Protein AF-A0A5K0YRC0-F1 (afdb_monomer)

Nearest PDB structures (foldseek):
  1fxk-assembly1_B  TM=6.749E-01  e=2.556E+00  Methanothermobacter thermautotrophicus
  2zdi-assembly1_B-2  TM=4.888E-01  e=3.653E+00  Pyrococcus horikoshii
  7wu7-assembly1_1  TM=3.846E-01  e=2.948E+00  Homo sapiens
  6nr8-assembly1_1  TM=4.194E-01  e=3.924E+00  Homo sapiens
  2zqm-assembly1_A  TM=4.187E-01  e=7.465E+00  Thermococcus sp. JCM 11816

Secondary structure (DSSP, 8-state):
--HHHHHHHHHHHHHHHHHHTTGGGTT-SEEEEEETTEEEEEEHHHHHHHH-

Solvent-accessible surface area (backbone atoms only — not comparable to full-atom values): 3189 Å² total; per-residue (Å²): 143,66,66,71,59,58,53,50,50,53,53,49,54,51,52,50,49,32,54,76,71,25,63,73,32,75,74,43,72,50,38,85,47,74,56,97,88,44,79,44,80,43,39,58,69,62,54,51,66,70,75,106

Structure (mmCIF, N/CA/C/O backbone):
data_AF-A0A5K0YRC0-F1
#
_entry.id   AF-A0A5K0YRC0-F1
#
loop_
_atom_site.group_PDB
_atom_site.id
_atom_site.type_symbol
_atom_site.label_atom_id
_atom_site.label_alt_id
_atom_site.label_comp_id
_atom_site.label_asym_id
_atom_site.label_entity_id
_atom_site.label_seq_id
_atom_site.pdbx_PDB_ins_code
_atom_site.Cartn_x
_atom_site.Cartn_y
_atom_site.Cartn_z
_atom_site.occupancy
_atom_site.B_iso_or_equiv
_atom_site.auth_seq_id
_atom_site.auth_comp_id
_atom_site.auth_asym_id
_atom_site.auth_atom_id
_atom_site.pdbx_PDB_model_num
ATOM 1 N N . LYS A 1 1 ? -14.376 -7.198 24.173 1.00 54.12 1 LYS A N 1
ATOM 2 C CA . LYS A 1 1 ? -13.936 -7.640 22.824 1.00 54.12 1 LYS A CA 1
ATOM 3 C C . LYS A 1 1 ? -14.611 -6.737 21.789 1.00 54.12 1 LYS A C 1
ATOM 5 O O . LYS A 1 1 ? -15.787 -6.939 21.547 1.00 54.12 1 LYS A O 1
ATOM 10 N N . CYS A 1 2 ? -13.905 -5.720 21.280 1.00 57.47 2 CYS A N 1
ATOM 11 C CA . CYS A 1 2 ? -14.357 -4.837 20.182 1.00 57.47 2 CYS A CA 1
ATOM 12 C C . CYS A 1 2 ? -13.181 -4.085 19.506 1.00 57.47 2 CYS A C 1
ATOM 14 O O . CYS A 1 2 ? -13.244 -3.798 18.319 1.00 57.47 2 CYS A O 1
ATOM 16 N N . GLY A 1 3 ? -12.052 -3.877 20.206 1.00 63.03 3 GLY A N 1
ATOM 17 C CA . GLY A 1 3 ? -10.926 -3.068 19.696 1.00 63.03 3 GLY A CA 1
ATOM 18 C C . GLY A 1 3 ? -10.257 -3.538 18.395 1.00 63.03 3 GLY A C 1
ATOM 19 O O . GLY A 1 3 ? -9.705 -2.727 17.665 1.00 63.03 3 GLY A O 1
ATOM 20 N N . ARG A 1 4 ? -10.373 -4.822 18.026 1.00 80.69 4 ARG A N 1
ATOM 21 C CA . ARG A 1 4 ? -9.734 -5.348 16.805 1.00 80.69 4 ARG A CA 1
ATOM 22 C C . ARG A 1 4 ? -10.309 -4.742 15.517 1.00 80.69 4 ARG A C 1
ATOM 24 O O . ARG A 1 4 ? -9.588 -4.635 14.534 1.00 80.69 4 ARG A O 1
ATOM 31 N N . VAL A 1 5 ? -11.588 -4.360 15.516 1.00 87.19 5 VAL A N 1
ATOM 32 C CA . VAL A 1 5 ? -12.239 -3.748 14.344 1.00 87.19 5 VAL A CA 1
ATOM 33 C C . VAL A 1 5 ? -11.790 -2.298 14.182 1.00 87.19 5 VAL A C 1
ATOM 35 O O . VAL A 1 5 ? -11.437 -1.888 13.081 1.00 87.19 5 VAL A O 1
ATOM 38 N N . GLU A 1 6 ? -11.735 -1.540 15.275 1.00 88.81 6 GLU A N 1
ATOM 39 C CA . GLU A 1 6 ? -11.253 -0.153 15.274 1.00 88.81 6 GLU A CA 1
ATOM 40 C C . GLU A 1 6 ? -9.780 -0.075 14.855 1.00 88.81 6 GLU A C 1
ATOM 42 O O . GLU A 1 6 ? -9.429 0.713 13.980 1.00 88.81 6 GLU A O 1
ATOM 47 N N . GLU A 1 7 ? -8.935 -0.970 15.372 1.00 90.44 7 GLU A N 1
ATOM 48 C CA . GLU A 1 7 ? -7.535 -1.095 14.947 1.00 90.44 7 GLU A CA 1
ATOM 49 C C . GLU A 1 7 ? -7.408 -1.412 13.450 1.00 90.44 7 GLU A C 1
ATOM 51 O O . GLU A 1 7 ? -6.557 -0.854 12.755 1.00 90.44 7 GLU A O 1
ATOM 56 N N . GLN A 1 8 ? -8.266 -2.293 12.922 1.00 89.75 8 GLN A N 1
ATOM 57 C CA . GLN A 1 8 ? -8.286 -2.605 11.493 1.00 89.75 8 GLN A CA 1
ATOM 58 C C . GLN A 1 8 ? -8.717 -1.402 10.649 1.00 89.75 8 GLN A C 1
ATOM 60 O O . GLN A 1 8 ? -8.126 -1.173 9.592 1.00 89.75 8 GLN A O 1
ATOM 65 N N . ILE A 1 9 ? -9.698 -0.625 11.114 1.00 91.12 9 I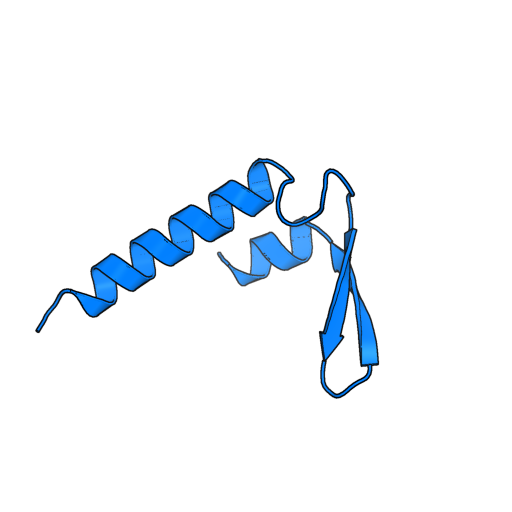LE A N 1
ATOM 66 C CA . ILE A 1 9 ? -10.158 0.601 10.453 1.00 91.12 9 ILE A CA 1
ATOM 67 C C . ILE A 1 9 ? -9.036 1.642 10.414 1.00 91.12 9 ILE A C 1
ATOM 69 O O . ILE A 1 9 ? -8.763 2.201 9.351 1.00 91.12 9 ILE A O 1
ATOM 73 N N . GLU A 1 10 ? -8.351 1.877 11.533 1.00 93.44 10 GLU A N 1
ATOM 74 C CA . GLU A 1 10 ? -7.246 2.839 11.591 1.00 93.44 10 GLU A CA 1
ATOM 75 C C . GLU A 1 10 ? -6.072 2.412 10.702 1.00 93.44 10 GLU A C 1
ATOM 77 O O . GLU A 1 10 ? -5.537 3.222 9.940 1.00 93.44 10 GLU A O 1
ATOM 82 N N . LEU A 1 11 ? -5.743 1.118 10.678 1.00 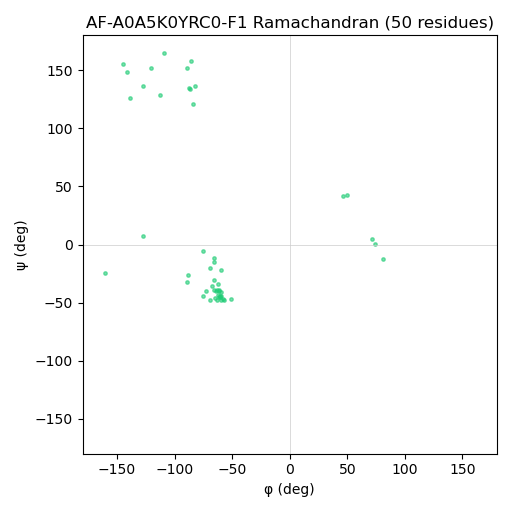91.75 11 LEU A N 1
ATOM 83 C CA . LEU A 1 11 ? -4.728 0.583 9.771 1.00 91.75 11 LEU A CA 1
ATOM 84 C C . LEU A 1 11 ? -5.104 0.788 8.293 1.00 91.75 11 LEU A C 1
ATOM 86 O O . LEU A 1 11 ? -4.242 1.090 7.463 1.00 91.75 11 LEU A O 1
ATOM 90 N N . LEU A 1 12 ? -6.380 0.616 7.945 1.00 91.31 12 LEU A N 1
ATOM 91 C CA . LEU A 1 12 ? -6.896 0.851 6.594 1.00 91.31 12 LEU A CA 1
ATOM 92 C C . LEU A 1 12 ? -6.791 2.329 6.200 1.00 91.31 12 LEU A C 1
ATOM 94 O O . LEU A 1 12 ? -6.271 2.636 5.125 1.00 91.31 12 LEU A O 1
ATOM 98 N N . LYS A 1 13 ? -7.197 3.245 7.086 1.00 91.94 13 LYS A N 1
ATOM 99 C CA . LYS A 1 13 ? -7.071 4.694 6.869 1.00 91.94 13 LYS A CA 1
ATOM 100 C C . LYS A 1 13 ? -5.616 5.112 6.665 1.00 91.94 13 LYS A C 1
ATOM 102 O O . LYS A 1 13 ? -5.321 5.854 5.727 1.00 91.94 13 LYS A O 1
ATOM 107 N N . GLN A 1 14 ? -4.696 4.602 7.486 1.00 92.06 14 GLN A N 1
ATOM 108 C CA . GLN A 1 14 ? -3.268 4.896 7.358 1.00 92.06 14 GLN A CA 1
ATOM 109 C C . GLN A 1 14 ? -2.710 4.417 6.010 1.00 92.06 14 GLN A C 1
ATOM 111 O O . GLN A 1 14 ? -2.017 5.173 5.329 1.00 92.06 14 GLN A O 1
ATOM 116 N N . LYS A 1 15 ? -3.054 3.195 5.579 1.00 90.75 15 LYS A N 1
ATOM 117 C CA . LYS A 1 15 ? -2.628 2.656 4.276 1.00 90.75 15 LYS A CA 1
ATOM 118 C C . LYS A 1 15 ? -3.121 3.508 3.111 1.00 90.75 15 LYS A C 1
ATOM 120 O O . LYS A 1 15 ? -2.333 3.820 2.223 1.00 90.75 15 LYS A O 1
ATOM 125 N N . LEU A 1 16 ? -4.393 3.912 3.125 1.00 90.12 16 LEU A N 1
ATOM 126 C CA . LEU A 1 16 ? -4.943 4.802 2.100 1.00 90.12 16 LEU A CA 1
ATOM 127 C C . LEU A 1 16 ? -4.201 6.141 2.076 1.00 90.12 16 LEU A C 1
ATOM 129 O O . LEU A 1 16 ? -3.809 6.596 1.003 1.00 90.12 16 LEU A O 1
ATOM 133 N N . ARG A 1 17 ? -3.930 6.736 3.244 1.00 91.19 17 ARG A N 1
ATOM 134 C CA . ARG A 1 17 ? -3.186 7.998 3.352 1.00 91.19 17 ARG A CA 1
ATOM 135 C C . ARG A 1 17 ? -1.804 7.908 2.703 1.00 91.19 17 ARG A C 1
ATOM 137 O O . ARG A 1 17 ? -1.474 8.758 1.883 1.00 91.19 17 ARG A O 1
ATOM 144 N N . MET A 1 18 ? -1.045 6.854 2.999 1.00 89.44 18 MET A N 1
ATOM 145 C CA . MET A 1 18 ? 0.284 6.635 2.413 1.00 89.44 18 MET A CA 1
ATOM 146 C C . MET A 1 18 ? 0.238 6.452 0.888 1.00 89.44 18 MET A C 1
ATOM 148 O O . MET A 1 18 ? 1.169 6.851 0.189 1.00 89.44 18 MET A O 1
ATOM 152 N N . ILE A 1 19 ? -0.829 5.840 0.357 1.00 87.75 19 ILE A N 1
ATOM 153 C CA . ILE A 1 19 ? -1.024 5.687 -1.092 1.00 87.75 19 ILE A CA 1
ATOM 154 C C . ILE A 1 19 ? -1.317 7.048 -1.735 1.00 87.75 19 ILE A C 1
ATOM 156 O O . ILE A 1 19 ? -0.666 7.400 -2.717 1.00 87.75 19 ILE A O 1
ATOM 160 N N . TYR A 1 20 ? -2.238 7.836 -1.169 1.00 85.81 20 TYR A N 1
ATOM 161 C CA . TYR A 1 20 ? -2.602 9.155 -1.702 1.00 85.81 20 TYR A CA 1
ATOM 162 C C . TYR A 1 20 ? -1.480 10.191 -1.588 1.00 85.81 20 TYR A C 1
ATOM 164 O O . TYR A 1 20 ? -1.309 10.999 -2.495 1.00 85.81 20 TYR A O 1
ATOM 172 N N . GLN A 1 21 ? -0.692 10.156 -0.512 1.00 87.12 21 GLN A N 1
ATOM 173 C CA . GLN A 1 21 ? 0.472 11.033 -0.335 1.00 87.12 21 GLN A CA 1
ATOM 174 C C . GLN A 1 21 ? 1.677 10.604 -1.189 1.00 87.12 21 GLN A C 1
ATOM 176 O O . GLN A 1 21 ? 2.689 11.295 -1.220 1.00 87.12 21 GLN A O 1
ATOM 181 N N . GLY A 1 22 ? 1.594 9.463 -1.884 1.00 84.06 22 GLY A N 1
ATOM 182 C CA . GLY A 1 22 ? 2.683 8.932 -2.703 1.00 84.06 22 GLY A CA 1
ATOM 183 C C . GLY A 1 22 ? 3.841 8.330 -1.899 1.00 84.06 22 GLY A C 1
ATOM 184 O O . GLY A 1 22 ? 4.789 7.821 -2.499 1.00 84.06 22 GLY A O 1
ATOM 185 N N . GLU A 1 23 ? 3.759 8.323 -0.565 1.00 87.50 23 GLU A N 1
ATOM 186 C CA . GLU A 1 23 ? 4.763 7.747 0.337 1.00 87.50 23 GLU A CA 1
ATOM 187 C C . GLU A 1 23 ? 4.936 6.244 0.097 1.00 87.50 23 GLU A C 1
ATOM 189 O O . GLU A 1 23 ? 6.054 5.743 0.050 1.00 87.50 23 GLU A O 1
ATOM 194 N N . ALA A 1 24 ? 3.842 5.520 -0.164 1.00 86.25 24 ALA A N 1
ATOM 195 C CA . ALA A 1 24 ? 3.884 4.080 -0.429 1.00 86.25 24 ALA A CA 1
ATOM 196 C C . ALA A 1 24 ? 4.616 3.704 -1.737 1.00 86.25 24 ALA A C 1
ATOM 198 O O . ALA A 1 24 ? 4.888 2.524 -1.978 1.00 86.25 24 ALA A O 1
ATOM 199 N N . PHE A 1 25 ? 4.907 4.688 -2.591 1.00 90.00 25 PHE A N 1
ATOM 200 C CA . PHE A 1 25 ? 5.551 4.513 -3.890 1.00 90.00 25 PHE A CA 1
ATOM 201 C C . PHE A 1 25 ? 6.783 5.418 -4.067 1.00 90.00 25 PHE A C 1
ATOM 203 O O . PHE A 1 25 ? 7.344 5.473 -5.161 1.00 90.00 25 PHE A O 1
ATOM 210 N N . ASN A 1 26 ? 7.223 6.123 -3.017 1.00 86.75 26 ASN A N 1
ATOM 211 C CA . ASN A 1 26 ? 8.302 7.118 -3.058 1.00 86.75 26 ASN A CA 1
ATOM 212 C C . ASN A 1 26 ? 8.125 8.143 -4.198 1.00 86.75 26 ASN A C 1
ATOM 214 O O . ASN A 1 26 ? 9.065 8.424 -4.942 1.00 86.75 26 ASN A O 1
ATOM 218 N N . GLY A 1 27 ? 6.895 8.626 -4.399 1.00 84.94 27 GLY A N 1
ATOM 219 C CA . GLY A 1 27 ? 6.553 9.569 -5.470 1.00 84.94 27 GLY A CA 1
ATOM 220 C C . GLY A 1 27 ? 6.551 8.976 -6.887 1.00 84.94 27 GLY A C 1
ATOM 221 O O . GLY A 1 27 ? 6.354 9.708 -7.854 1.00 84.94 27 GLY A O 1
ATOM 222 N N . LYS A 1 28 ? 6.757 7.662 -7.044 1.00 90.38 28 LYS A N 1
ATOM 223 C CA . LYS A 1 28 ? 6.710 6.981 -8.345 1.00 90.38 28 LYS A CA 1
ATOM 224 C C . LYS A 1 28 ? 5.288 6.506 -8.665 1.00 90.38 28 LYS A C 1
ATOM 226 O O . LYS A 1 28 ? 4.539 6.148 -7.762 1.00 90.38 28 LYS A O 1
ATOM 231 N N . PRO A 1 29 ? 4.912 6.398 -9.950 1.00 88.12 29 PRO A N 1
ATOM 232 C CA . PRO A 1 29 ? 3.600 5.871 -10.340 1.00 88.12 29 PRO A CA 1
ATOM 233 C C . PRO A 1 29 ? 3.442 4.362 -10.072 1.00 88.12 29 PRO A C 1
ATOM 235 O O . PRO A 1 29 ? 2.321 3.850 -10.010 1.00 88.12 29 PRO A O 1
ATOM 238 N N . THR A 1 30 ? 4.560 3.640 -9.924 1.00 93.06 30 THR A N 1
ATOM 239 C CA . THR A 1 30 ? 4.599 2.186 -9.725 1.00 93.06 30 THR A CA 1
ATOM 240 C C . THR A 1 30 ? 5.679 1.777 -8.726 1.00 93.06 30 THR A C 1
ATOM 242 O O . THR A 1 30 ? 6.756 2.375 -8.702 1.00 93.06 30 THR A O 1
ATOM 245 N N . LYS A 1 31 ? 5.437 0.699 -7.975 1.00 93.44 31 LYS A N 1
ATOM 246 C CA . LYS A 1 31 ? 6.409 0.046 -7.083 1.00 93.44 31 LYS A CA 1
ATOM 247 C C . LYS A 1 31 ? 6.625 -1.406 -7.496 1.00 93.44 31 LYS A C 1
ATOM 249 O O . LYS A 1 31 ? 5.724 -2.039 -8.039 1.00 93.44 31 LYS A O 1
ATOM 254 N N . THR A 1 32 ? 7.801 -1.954 -7.215 1.00 92.75 32 THR A N 1
ATOM 255 C CA . THR A 1 32 ? 8.065 -3.381 -7.436 1.00 92.75 32 THR A CA 1
ATOM 256 C C . THR A 1 32 ? 7.567 -4.181 -6.239 1.00 92.75 32 THR A C 1
ATOM 258 O O . THR A 1 32 ? 8.036 -3.981 -5.121 1.00 92.75 32 THR A O 1
ATOM 261 N N . ALA A 1 33 ? 6.651 -5.112 -6.474 1.00 91.06 33 ALA A N 1
ATOM 262 C CA . ALA A 1 33 ? 6.177 -6.077 -5.492 1.00 91.06 33 ALA A CA 1
ATOM 263 C C . ALA A 1 33 ? 6.680 -7.487 -5.830 1.00 91.06 33 ALA A C 1
ATOM 265 O O . ALA A 1 33 ? 7.154 -7.755 -6.940 1.00 91.06 33 ALA A O 1
ATOM 266 N N . ARG A 1 34 ? 6.594 -8.400 -4.854 1.00 94.44 34 ARG A N 1
ATOM 267 C CA . ARG A 1 34 ? 6.891 -9.821 -5.056 1.00 94.44 34 ARG A CA 1
ATOM 268 C C . ARG A 1 34 ? 5.760 -10.715 -4.578 1.00 94.44 34 ARG A C 1
ATOM 270 O O . ARG A 1 34 ? 5.235 -10.517 -3.490 1.00 94.44 34 ARG A O 1
ATOM 277 N N . SER A 1 35 ? 5.438 -11.717 -5.390 1.00 90.94 35 SER A N 1
ATOM 278 C CA . SER A 1 35 ? 4.437 -12.746 -5.103 1.00 90.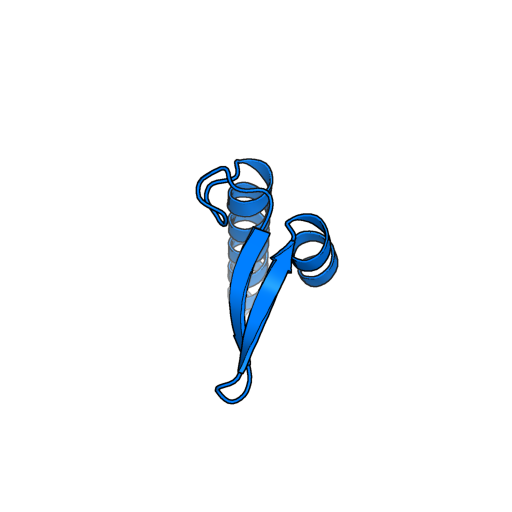94 35 SER A CA 1
ATOM 279 C C . SER A 1 35 ? 5.000 -14.078 -5.563 1.00 90.94 35 SER A C 1
ATOM 281 O O . SER A 1 35 ? 5.481 -14.187 -6.692 1.00 90.94 35 SER A O 1
ATOM 283 N N . HIS A 1 36 ? 5.028 -15.058 -4.659 1.00 92.94 36 HIS A N 1
ATOM 284 C C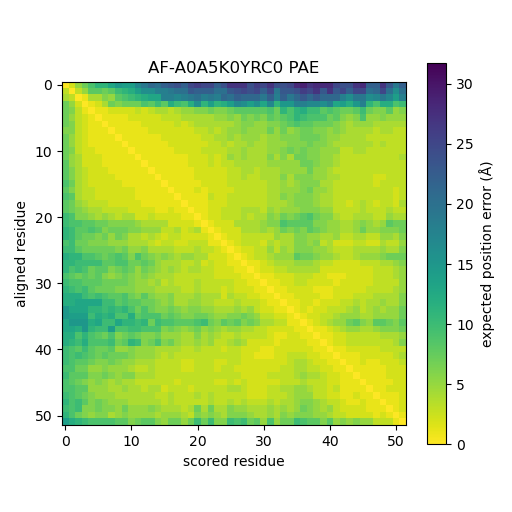A . HIS A 1 36 ? 5.617 -16.381 -4.898 1.00 92.94 36 HIS A CA 1
ATOM 285 C C . HIS A 1 36 ? 7.007 -16.318 -5.570 1.00 92.94 36 HIS A C 1
ATOM 287 O O . HIS A 1 36 ? 7.299 -17.044 -6.514 1.00 92.94 36 HIS A O 1
ATOM 293 N N . GLY A 1 37 ? 7.853 -15.375 -5.132 1.00 94.50 37 GLY A N 1
ATOM 294 C CA . GLY A 1 37 ? 9.206 -15.170 -5.665 1.00 94.50 37 GLY A CA 1
ATOM 295 C C . GLY A 1 37 ? 9.299 -14.371 -6.974 1.00 94.50 37 GLY A C 1
ATOM 296 O O . 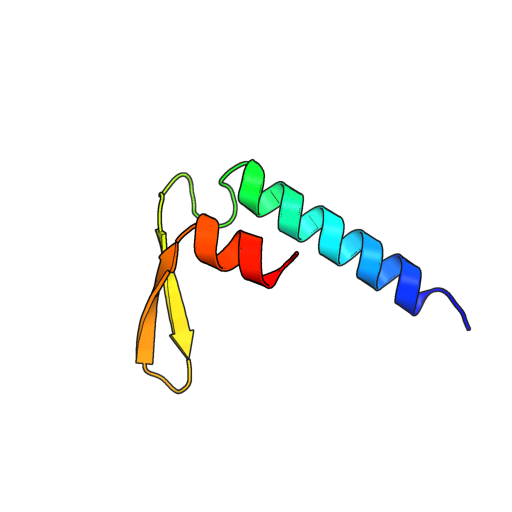GLY A 1 37 ? 10.385 -13.900 -7.314 1.00 94.50 37 GLY A O 1
ATOM 297 N N . LYS A 1 38 ? 8.189 -14.126 -7.677 1.00 95.25 38 LYS A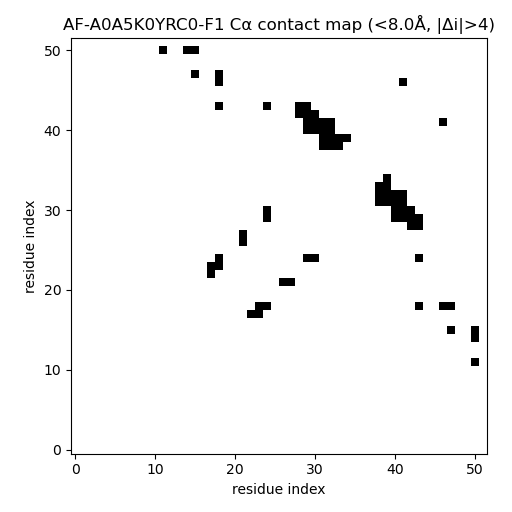 N 1
ATOM 298 C CA . LYS A 1 38 ? 8.168 -13.355 -8.929 1.00 95.25 38 LYS A CA 1
ATOM 299 C C . LYS A 1 38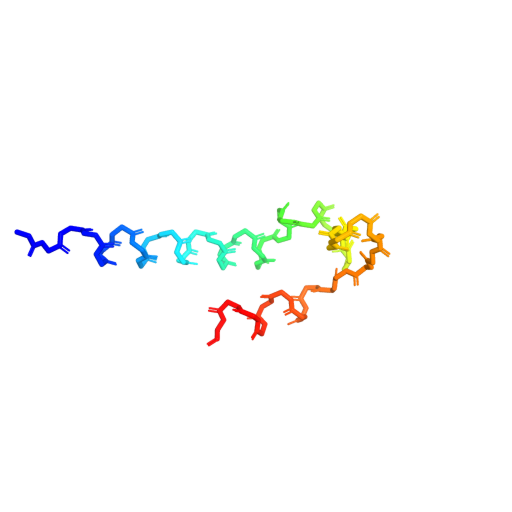 ? 8.045 -11.860 -8.654 1.00 95.25 38 LYS A C 1
ATOM 301 O O . LYS A 1 38 ? 7.223 -11.445 -7.839 1.00 95.25 38 LYS A O 1
ATOM 306 N N . LYS A 1 39 ? 8.864 -11.053 -9.337 1.00 96.19 39 LYS A N 1
ATOM 307 C CA . LYS A 1 39 ? 8.783 -9.584 -9.317 1.00 96.19 39 LYS A CA 1
ATOM 308 C C . LYS A 1 39 ? 7.713 -9.114 -10.297 1.00 96.19 39 LYS A C 1
ATOM 310 O O . LYS A 1 39 ? 7.671 -9.594 -11.424 1.00 96.19 39 LYS A O 1
ATOM 315 N N . PHE A 1 40 ? 6.900 -8.153 -9.884 1.00 93.75 40 PHE A N 1
ATOM 316 C CA . PHE A 1 40 ? 5.950 -7.463 -10.752 1.00 93.75 40 PHE A CA 1
ATOM 317 C C . PHE A 1 40 ? 5.829 -6.003 -10.327 1.00 93.75 40 PHE A C 1
ATOM 319 O O . PHE A 1 40 ? 6.119 -5.651 -9.182 1.00 93.75 40 PHE A O 1
ATOM 326 N N . GLN A 1 41 ? 5.434 -5.142 -11.258 1.00 93.69 41 GLN A N 1
ATOM 327 C CA . GLN A 1 41 ? 5.132 -3.752 -10.951 1.00 93.69 41 GLN A CA 1
ATOM 328 C C . GLN A 1 41 ? 3.673 -3.637 -10.524 1.00 93.69 41 GLN A C 1
ATOM 330 O O . GLN A 1 41 ? 2.783 -4.204 -11.153 1.00 93.69 41 GLN A O 1
ATOM 335 N N . VAL A 1 42 ? 3.442 -2.898 -9.449 1.00 92.56 42 VAL A N 1
ATOM 336 C CA . VAL A 1 42 ? 2.115 -2.522 -8.971 1.00 92.56 42 VAL A CA 1
ATOM 337 C C . VAL A 1 42 ? 1.985 -1.027 -9.150 1.00 92.56 42 VAL A C 1
ATOM 339 O O . VAL A 1 42 ? 2.869 -0.278 -8.733 1.00 92.56 42 VAL A O 1
ATOM 342 N N . SER A 1 43 ? 0.904 -0.594 -9.782 1.00 92.62 43 SER A N 1
ATOM 343 C CA . SER A 1 43 ? 0.554 0.820 -9.916 1.00 92.62 43 SER A CA 1
ATOM 344 C C . SER A 1 43 ? -0.224 1.326 -8.704 1.00 92.62 43 SER A C 1
ATOM 346 O O . SER A 1 43 ? -0.877 0.549 -8.006 1.00 92.62 43 SER A O 1
ATOM 348 N N . ILE A 1 44 ? -0.208 2.645 -8.494 1.00 89.19 44 ILE A N 1
ATOM 349 C CA . ILE A 1 44 ? -1.035 3.303 -7.469 1.00 89.19 44 ILE A CA 1
ATOM 350 C C . ILE A 1 44 ? -2.501 2.872 -7.603 1.00 89.19 44 ILE A C 1
ATOM 352 O O . ILE A 1 44 ? -3.089 2.435 -6.623 1.00 89.19 44 ILE A O 1
ATOM 356 N N . ARG A 1 45 ? -3.058 2.884 -8.824 1.00 89.81 45 ARG A N 1
ATOM 357 C CA . ARG A 1 45 ? -4.454 2.481 -9.081 1.00 89.81 45 ARG A CA 1
ATOM 358 C C . ARG A 1 45 ? -4.750 1.052 -8.625 1.00 89.81 45 ARG A C 1
ATOM 360 O O . ARG A 1 45 ? -5.747 0.836 -7.952 1.00 89.81 45 ARG A O 1
ATOM 367 N N . GLN A 1 46 ? -3.879 0.097 -8.959 1.00 89.38 46 GLN A N 1
ATOM 368 C CA . GLN A 1 46 ? -4.052 -1.303 -8.552 1.00 89.38 46 GLN A CA 1
ATOM 369 C C . GLN A 1 46 ? -4.017 -1.473 -7.029 1.00 89.38 46 GLN A C 1
ATOM 371 O O . GLN A 1 46 ? -4.796 -2.251 -6.489 1.00 89.38 46 GLN A O 1
ATOM 376 N N . GLU A 1 47 ? -3.138 -0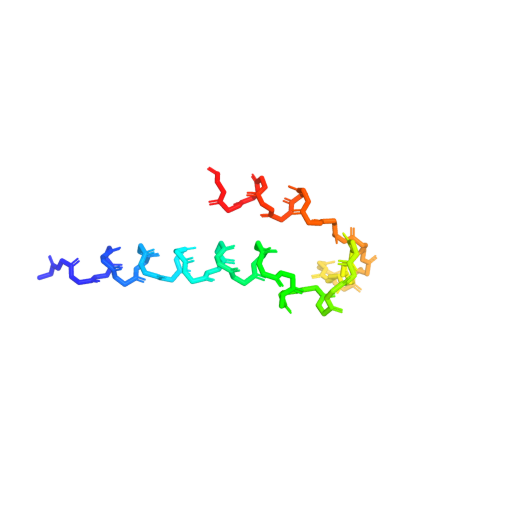.745 -6.335 1.00 88.62 47 GLU A N 1
ATOM 377 C CA . GLU A 1 47 ? -3.051 -0.821 -4.875 1.00 88.62 47 GLU A CA 1
ATOM 378 C C . GLU A 1 47 ? -4.246 -0.136 -4.202 1.00 88.62 47 GLU A C 1
ATOM 380 O O . GLU A 1 47 ? -4.800 -0.680 -3.252 1.00 88.62 47 GLU A O 1
ATOM 385 N N . THR A 1 48 ? -4.700 1.010 -4.720 1.00 87.12 48 THR A N 1
ATOM 386 C CA . THR A 1 48 ? -5.916 1.683 -4.241 1.00 87.12 48 THR A CA 1
ATOM 387 C C . THR A 1 48 ? -7.143 0.783 -4.396 1.00 87.12 48 THR A C 1
ATOM 389 O O . THR A 1 48 ? -7.869 0.597 -3.426 1.00 87.12 48 THR A O 1
ATOM 392 N N . SER A 1 49 ? -7.335 0.155 -5.563 1.00 88.88 49 SER A N 1
ATOM 393 C CA . SER A 1 49 ? -8.442 -0.784 -5.819 1.00 88.88 49 SER A CA 1
ATOM 394 C C . SER A 1 49 ? -8.383 -2.077 -5.003 1.00 88.88 49 SER A C 1
ATOM 396 O O .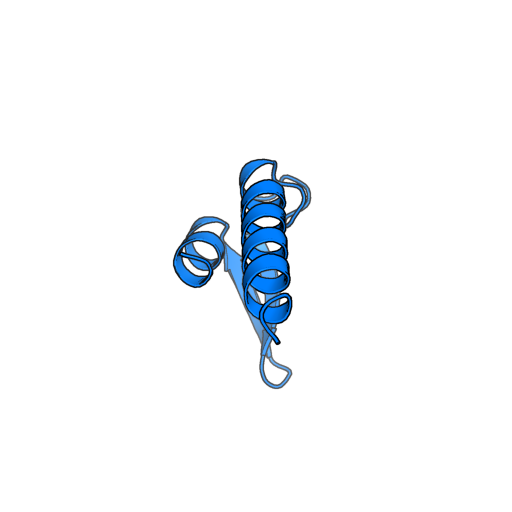 SER A 1 49 ? -9.354 -2.816 -4.990 1.00 88.88 49 SER A O 1
ATOM 398 N N . ARG A 1 50 ? -7.244 -2.404 -4.382 1.00 86.38 50 ARG A N 1
ATOM 399 C CA . ARG A 1 50 ? -7.116 -3.568 -3.492 1.00 86.38 50 ARG A CA 1
ATOM 400 C C . ARG A 1 50 ? -7.482 -3.237 -2.045 1.00 86.38 50 ARG A C 1
ATOM 402 O O . ARG A 1 50 ? -7.779 -4.143 -1.269 1.00 86.38 50 ARG A O 1
ATOM 409 N N . VAL A 1 51 ? -7.338 -1.972 -1.660 1.00 85.38 51 VAL A N 1
ATOM 410 C CA . VAL A 1 51 ? -7.602 -1.496 -0.297 1.00 85.38 51 VAL A CA 1
ATOM 411 C C . VAL A 1 51 ? -9.062 -1.068 -0.128 1.00 85.38 51 VAL A C 1
ATOM 413 O O . VAL A 1 51 ? -9.590 -1.217 0.972 1.00 85.38 51 VAL A O 1
ATOM 416 N N . LEU A 1 52 ? -9.680 -0.549 -1.192 1.00 81.88 52 LEU A N 1
ATOM 417 C CA . LEU A 1 52 ? -11.112 -0.242 -1.291 1.00 81.88 52 LEU A CA 1
ATOM 418 C C . LEU A 1 52 ? -11.900 -1.460 -1.780 1.00 81.88 52 LEU A C 1
ATOM 420 O O . LEU A 1 52 ? -13.037 -1.634 -1.296 1.00 81.88 52 LEU A O 1
#

InterPro domains:
  IPR044961 Tetratricopeptide repeat protein POLLENLESS 3/SULFUR DEFICIENCY-INDUCED 1 [PTHR36326] (1-52)

Organism: NCBI:txid210225

Foldseek 3Di:
DPVVVVVVVVVLVVQLVCLVVCVVPVVDQWDWDDDPRDTDIDGSVNSNVVSD

Sequence (52 aa):
KCGRVEEQIELLKQKLRMIYQGEAFNGKPTKTARSHGKKFQVSIRQETSRVL

Radius of gyration: 13.15 Å; Cα contacts (8 Å, |Δi|>4): 37; chains: 1; bounding box: 24×27×34 Å

Mean predicted aligned error: 5.14 Å

pLDDT: mean 88.02, std 8.11, range [54.12, 96.19]